Protein AF-M1PLD5-F1 (afdb_monomer_lite)

Secondary structure (DSSP, 8-state):
-EEEEEEEEETTEEEEEEEETTTTEEEEEEEEEP-HHHHHHHHTTS--

Foldseek 3Di:
DWDWDWADPDLFKIWIWIQDPVVRDIGTDDMGGHDPVSNVVVCVVPDD

Organism: Desulfocapsa sulfexigens (strain DSM 10523 / SB164P1) (NCBI:txid1167006)

Structure (mmCIF, N/CA/C/O backbone):
data_AF-M1PLD5-F1
#
_entry.id   AF-M1PLD5-F1
#
loop_
_atom_site.group_PDB
_atom_site.id
_atom_site.type_symbol
_atom_site.label_atom_id
_atom_site.label_alt_id
_atom_site.label_comp_id
_atom_site.label_asym_id
_atom_site.label_entity_id
_atom_site.label_seq_id
_atom_site.pdbx_PDB_ins_code
_atom_site.Cartn_x
_atom_site.Cartn_y
_atom_site.Cartn_z
_atom_site.occupancy
_atom_site.B_iso_or_equiv
_atom_site.auth_seq_id
_atom_site.auth_comp_id
_atom_site.auth_asym_id
_atom_site.auth_atom_id
_atom_site.pdbx_PDB_model_num
ATOM 1 N N . MET A 1 1 ? -5.839 5.413 15.564 1.00 67.62 1 MET A N 1
ATOM 2 C CA . MET A 1 1 ? -4.825 6.357 15.053 1.00 67.62 1 MET A CA 1
ATOM 3 C C . MET A 1 1 ? -4.772 6.116 13.560 1.00 67.62 1 MET A C 1
ATOM 5 O O . MET A 1 1 ? -4.709 4.953 13.184 1.00 67.62 1 MET A O 1
ATOM 9 N N . ASP A 1 2 ? -4.906 7.148 12.731 1.0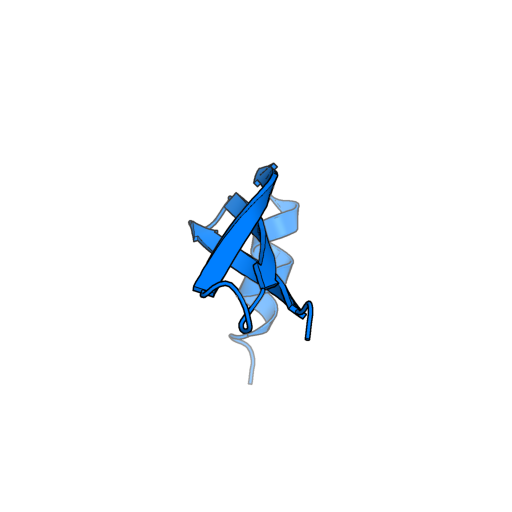0 75.12 2 ASP A N 1
ATOM 10 C CA . ASP A 1 2 ? -4.966 6.943 11.281 1.00 75.12 2 ASP A CA 1
ATOM 11 C C . ASP A 1 2 ? -3.551 6.794 10.720 1.00 75.12 2 ASP A C 1
ATOM 13 O O . ASP A 1 2 ? -2.759 7.739 10.728 1.00 75.12 2 ASP A O 1
ATOM 17 N N . GLY A 1 3 ? -3.219 5.581 10.285 1.00 88.44 3 GLY A N 1
ATOM 18 C CA . GLY A 1 3 ? -1.913 5.252 9.722 1.00 88.44 3 GLY A CA 1
ATOM 19 C C . GLY A 1 3 ? -1.939 5.316 8.200 1.00 88.44 3 GLY A C 1
ATOM 20 O O . GLY A 1 3 ? -2.682 4.564 7.571 1.00 88.44 3 GLY A O 1
ATOM 21 N N . LEU A 1 4 ? -1.118 6.181 7.597 1.00 89.69 4 LEU A N 1
ATOM 22 C CA . LEU A 1 4 ? -0.878 6.149 6.153 1.00 89.69 4 LEU A CA 1
ATOM 23 C C . LEU A 1 4 ? 0.102 5.017 5.828 1.00 89.69 4 LEU A C 1
ATOM 25 O O . LEU A 1 4 ? 1.231 5.003 6.316 1.00 89.69 4 LEU A O 1
ATOM 29 N N . GLY A 1 5 ? -0.338 4.087 4.988 1.00 87.38 5 GLY A N 1
ATOM 30 C 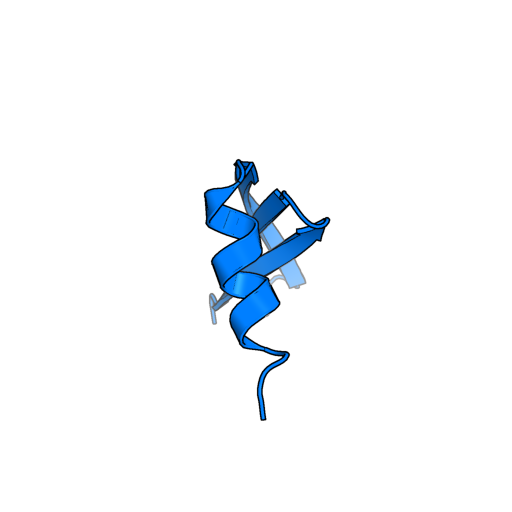CA . GLY A 1 5 ? 0.432 2.940 4.534 1.00 87.38 5 GLY A CA 1
ATOM 31 C C . GLY A 1 5 ? 0.639 2.950 3.025 1.00 87.38 5 GLY A C 1
ATOM 32 O O . GLY A 1 5 ? -0.201 3.422 2.256 1.00 87.38 5 GLY A O 1
ATOM 33 N N . ILE A 1 6 ? 1.775 2.397 2.608 1.00 89.44 6 ILE A N 1
ATOM 34 C CA . ILE A 1 6 ? 2.111 2.134 1.212 1.00 89.44 6 ILE A CA 1
ATOM 35 C C . ILE A 1 6 ? 2.418 0.640 1.093 1.00 89.44 6 ILE A C 1
ATOM 37 O O . ILE A 1 6 ? 3.209 0.112 1.875 1.00 89.44 6 ILE A O 1
ATOM 41 N N . TYR A 1 7 ? 1.797 -0.045 0.134 1.00 87.56 7 TYR A N 1
ATOM 42 C CA . TYR A 1 7 ? 1.982 -1.481 -0.086 1.00 87.56 7 TYR A CA 1
ATOM 43 C C . TYR A 1 7 ? 2.219 -1.782 -1.563 1.00 87.56 7 TYR A C 1
ATOM 45 O O . TYR A 1 7 ? 1.475 -1.319 -2.425 1.00 87.56 7 TYR A O 1
ATOM 53 N N . ALA A 1 8 ? 3.257 -2.564 -1.850 1.00 87.56 8 ALA A N 1
ATOM 54 C CA . ALA A 1 8 ? 3.546 -3.035 -3.197 1.00 87.56 8 ALA A CA 1
ATOM 55 C C . ALA A 1 8 ? 2.563 -4.151 -3.568 1.00 87.56 8 ALA A C 1
ATOM 57 O O . ALA A 1 8 ? 2.569 -5.205 -2.937 1.00 87.56 8 ALA A O 1
ATOM 58 N N . LEU A 1 9 ? 1.716 -3.906 -4.568 1.00 85.19 9 LEU A N 1
ATOM 59 C CA . LEU A 1 9 ? 0.784 -4.905 -5.093 1.00 85.19 9 LEU A CA 1
ATOM 60 C C . LEU A 1 9 ? 1.497 -5.865 -6.052 1.00 85.19 9 LEU A C 1
ATOM 62 O O . LEU A 1 9 ? 1.267 -7.071 -5.995 1.00 85.19 9 LEU A O 1
ATOM 66 N N . ASP A 1 10 ? 2.368 -5.326 -6.907 1.00 82.75 10 ASP A N 1
ATOM 67 C CA . ASP A 1 10 ? 3.222 -6.076 -7.830 1.00 82.75 10 ASP A CA 1
ATOM 68 C C . ASP A 1 10 ? 4.515 -5.289 -8.139 1.00 82.75 10 ASP A C 1
ATOM 70 O O . ASP A 1 10 ? 4.798 -4.265 -7.513 1.00 82.75 10 ASP A O 1
ATOM 74 N N . ASN A 1 11 ? 5.329 -5.769 -9.087 1.00 76.94 11 ASN A N 1
ATOM 75 C CA . ASN A 1 11 ? 6.607 -5.143 -9.452 1.00 76.94 11 ASN A CA 1
ATOM 76 C C . ASN A 1 11 ? 6.474 -3.754 -10.104 1.00 76.94 11 ASN A C 1
ATOM 78 O O . ASN A 1 11 ? 7.475 -3.065 -10.289 1.00 76.94 11 ASN A O 1
ATOM 82 N N . LYS A 1 12 ? 5.258 -3.349 -10.466 1.00 82.19 12 LYS A N 1
ATOM 83 C CA . LYS A 1 12 ? 4.930 -2.102 -11.159 1.00 82.19 12 LYS A CA 1
ATOM 84 C C . LYS A 1 12 ? 3.751 -1.371 -10.527 1.00 82.19 12 LYS A C 1
ATOM 86 O O . LYS A 1 12 ? 3.338 -0.353 -11.069 1.00 82.19 12 LYS A O 1
ATOM 91 N N . ALA A 1 13 ? 3.201 -1.832 -9.409 1.00 84.88 13 ALA A N 1
ATOM 92 C CA . ALA A 1 13 ? 2.023 -1.233 -8.801 1.00 84.88 13 ALA A CA 1
ATOM 93 C C . ALA A 1 13 ? 2.162 -1.113 -7.287 1.00 84.88 13 ALA A C 1
ATOM 95 O O . ALA A 1 13 ? 2.521 -2.058 -6.581 1.00 84.88 13 ALA A O 1
ATOM 96 N N . VAL A 1 14 ? 1.812 0.063 -6.776 1.00 88.31 14 VAL A N 1
ATOM 97 C CA . VAL A 1 14 ? 1.848 0.379 -5.351 1.00 88.31 14 VAL A CA 1
ATOM 98 C C . VAL A 1 14 ? 0.532 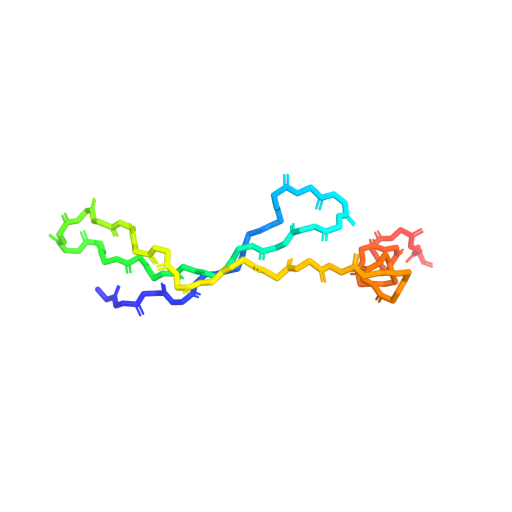1.029 -4.940 1.00 88.31 14 VAL A C 1
ATOM 100 O O . VAL A 1 14 ? 0.067 1.976 -5.572 1.00 88.31 14 VAL A O 1
ATOM 103 N N . ALA A 1 15 ? -0.066 0.539 -3.858 1.00 91.06 15 ALA A N 1
ATOM 104 C CA . ALA A 1 15 ? -1.278 1.091 -3.273 1.00 91.06 15 ALA A CA 1
ATOM 105 C C . ALA A 1 15 ? -0.953 1.979 -2.071 1.00 91.06 15 ALA A C 1
ATOM 107 O O . ALA A 1 15 ? -0.193 1.583 -1.185 1.00 91.06 15 ALA A O 1
ATOM 108 N N . ALA A 1 16 ? -1.584 3.149 -2.015 1.00 92.62 16 ALA A N 1
ATOM 109 C CA . ALA A 1 16 ? -1.646 3.973 -0.816 1.00 92.62 16 ALA A CA 1
ATOM 110 C C . ALA A 1 16 ? -2.995 3.765 -0.124 1.00 92.62 16 ALA A C 1
ATOM 112 O O . ALA A 1 16 ? -4.052 3.807 -0.764 1.00 92.62 16 ALA A O 1
ATOM 113 N N . PHE A 1 17 ? -2.965 3.562 1.187 1.00 94.50 17 PHE A N 1
ATOM 114 C CA . PHE A 1 17 ? -4.155 3.300 1.987 1.00 94.50 17 PHE A CA 1
ATOM 115 C C . PHE A 1 17 ? -4.027 3.907 3.377 1.00 94.50 17 PHE A C 1
ATOM 117 O O . PHE A 1 17 ? -2.931 4.177 3.864 1.00 94.50 17 PHE A O 1
ATOM 124 N N . LEU A 1 18 ? -5.170 4.115 4.012 1.00 95.19 18 LEU A N 1
ATOM 125 C CA . LEU A 1 18 ? -5.266 4.585 5.382 1.00 95.19 18 LEU A CA 1
ATOM 126 C C . LEU A 1 18 ? -5.842 3.468 6.248 1.00 95.19 18 LEU A C 1
ATOM 128 O O . LEU A 1 18 ? -6.873 2.888 5.899 1.00 95.19 18 LEU A O 1
ATOM 132 N N . VAL A 1 19 ? -5.167 3.160 7.350 1.00 94.06 19 VAL A N 1
ATOM 133 C CA . VAL A 1 19 ? -5.629 2.198 8.353 1.00 94.06 19 VAL A CA 1
ATOM 134 C C . VAL A 1 19 ? -6.243 2.975 9.502 1.00 94.06 19 VAL A C 1
ATOM 136 O O . VAL A 1 19 ? -5.543 3.745 10.161 1.00 94.06 19 VAL A O 1
ATOM 139 N N . ASN A 1 20 ? -7.527 2.744 9.755 1.00 93.12 20 ASN A N 1
ATOM 140 C CA . ASN A 1 20 ? -8.174 3.179 10.981 1.00 93.12 20 ASN A CA 1
AT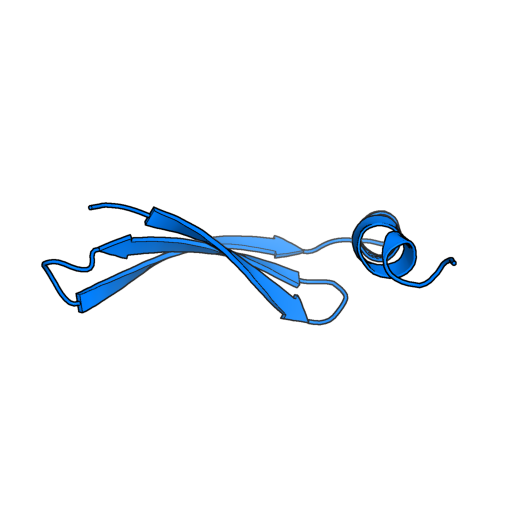OM 141 C C . ASN A 1 20 ? -8.339 1.967 11.904 1.00 93.12 20 ASN A C 1
ATOM 143 O O . ASN A 1 20 ? -9.258 1.163 11.756 1.00 93.12 20 ASN A O 1
ATOM 147 N N . GLU A 1 21 ? -7.438 1.841 12.875 1.00 90.06 21 GLU A N 1
ATOM 148 C CA . GLU A 1 21 ? -7.450 0.732 13.838 1.00 90.06 21 GLU A CA 1
ATOM 149 C C . GLU A 1 21 ? -8.657 0.761 14.783 1.00 90.06 21 GLU A C 1
ATOM 151 O O . GLU A 1 21 ? -9.074 -0.287 15.267 1.00 90.06 21 GLU A O 1
ATOM 156 N N . ALA A 1 22 ? -9.234 1.938 15.046 1.00 92.94 22 ALA A N 1
ATOM 157 C CA . ALA A 1 22 ? -10.385 2.059 15.942 1.00 92.94 22 ALA A CA 1
ATOM 158 C C . ALA A 1 22 ? -11.655 1.476 15.310 1.00 92.94 22 ALA A C 1
ATOM 160 O O . ALA A 1 22 ? -12.491 0.903 16.003 1.00 92.94 22 ALA A O 1
ATOM 161 N N . GLU A 1 23 ? -11.777 1.605 13.990 1.00 94.88 23 GLU A N 1
ATOM 162 C CA . GLU A 1 23 ? -12.914 1.099 13.220 1.00 94.88 23 GLU A CA 1
ATOM 163 C C . GLU A 1 23 ? -12.604 -0.230 12.517 1.00 94.88 23 GLU A C 1
ATOM 165 O O . GLU A 1 23 ? -13.489 -0.812 11.893 1.00 94.88 23 GLU A O 1
ATOM 170 N N . LEU A 1 24 ? -11.360 -0.717 12.616 1.00 91.06 24 LEU A N 1
ATOM 171 C CA . LEU A 1 24 ? -10.845 -1.879 11.884 1.00 91.06 24 LEU A CA 1
ATOM 172 C C . LEU A 1 24 ? -11.094 -1.773 10.370 1.00 91.06 24 LEU A C 1
ATOM 174 O O . LEU A 1 24 ? -11.402 -2.760 9.699 1.00 91.06 24 LEU A O 1
ATOM 178 N N . THR A 1 25 ? -10.959 -0.563 9.822 1.00 94.69 25 THR A N 1
ATOM 179 C CA . THR A 1 25 ? -11.171 -0.293 8.399 1.00 94.69 25 THR A CA 1
ATOM 180 C C . THR A 1 25 ? -9.867 0.049 7.690 1.00 94.69 25 THR A C 1
ATOM 182 O O . THR A 1 25 ? -8.961 0.681 8.238 1.00 94.69 25 THR A O 1
ATOM 185 N N . VAL A 1 26 ? -9.785 -0.369 6.426 1.00 92.69 26 VAL A N 1
ATOM 186 C CA . VAL A 1 26 ? -8.728 0.037 5.499 1.00 92.69 26 VAL A CA 1
ATOM 187 C C . VAL A 1 26 ? -9.376 0.778 4.345 1.00 92.69 26 VAL A C 1
ATOM 189 O O . VAL A 1 26 ? -10.217 0.227 3.633 1.00 92.69 26 VAL A O 1
ATOM 192 N N . ARG A 1 27 ? -8.975 2.032 4.142 1.00 94.44 27 ARG A N 1
ATOM 193 C CA . ARG A 1 27 ? -9.459 2.854 3.036 1.00 94.44 27 ARG A CA 1
ATOM 194 C C . ARG A 1 27 ? -8.377 2.990 1.978 1.00 94.44 27 ARG A C 1
ATOM 196 O O . ARG A 1 27 ? -7.350 3.617 2.219 1.00 94.44 27 ARG A O 1
ATOM 203 N N . GLY A 1 28 ? -8.630 2.440 0.793 1.00 90.31 28 GLY A N 1
ATOM 204 C CA . GLY A 1 28 ? -7.793 2.686 -0.378 1.00 90.31 28 GLY A CA 1
ATOM 205 C C . GLY A 1 28 ? -7.888 4.150 -0.801 1.00 90.31 28 GLY A C 1
ATOM 206 O O . GLY A 1 28 ? -8.991 4.678 -0.955 1.00 90.31 28 GLY A O 1
ATOM 207 N N . LEU A 1 29 ? -6.740 4.806 -0.962 1.00 90.25 29 LEU A N 1
ATOM 208 C CA . LEU A 1 29 ? -6.667 6.187 -1.436 1.00 90.25 29 LEU A CA 1
ATOM 209 C C . LEU A 1 29 ? -6.387 6.221 -2.935 1.00 90.25 29 LEU A C 1
ATOM 211 O O . LEU A 1 29 ? -7.105 6.885 -3.679 1.00 90.25 29 LEU A O 1
ATOM 215 N N . ASN A 1 30 ? -5.345 5.511 -3.376 1.00 89.12 30 ASN A N 1
ATOM 216 C CA . ASN A 1 30 ? -4.972 5.445 -4.784 1.00 89.12 30 ASN A CA 1
ATOM 217 C C . ASN A 1 30 ? -4.098 4.218 -5.085 1.00 89.12 30 ASN A C 1
ATOM 219 O O . ASN A 1 30 ? -3.465 3.662 -4.183 1.00 89.12 30 ASN A O 1
ATOM 223 N N . VAL A 1 31 ? -4.039 3.840 -6.361 1.00 88.12 31 VAL A N 1
ATOM 224 C CA . VAL A 1 31 ? -3.103 2.846 -6.892 1.00 88.12 31 VAL A CA 1
ATOM 225 C C . VAL A 1 31 ? -2.242 3.529 -7.943 1.00 88.12 31 VAL A C 1
ATOM 227 O O . VAL A 1 31 ? -2.744 4.038 -8.944 1.00 88.12 31 VAL A O 1
ATOM 230 N N . PHE A 1 32 ? -0.939 3.548 -7.700 1.00 84.25 32 PHE A N 1
ATOM 231 C CA . PHE A 1 32 ? 0.048 4.114 -8.604 1.00 84.25 32 PHE A CA 1
ATOM 232 C C . PHE A 1 32 ? 0.672 2.992 -9.421 1.00 84.25 32 PHE A C 1
ATOM 234 O O . PHE A 1 32 ? 1.156 2.012 -8.856 1.00 84.25 32 PHE A O 1
ATOM 241 N N . TYR A 1 33 ? 0.683 3.160 -10.741 1.00 81.00 33 TYR A N 1
ATOM 242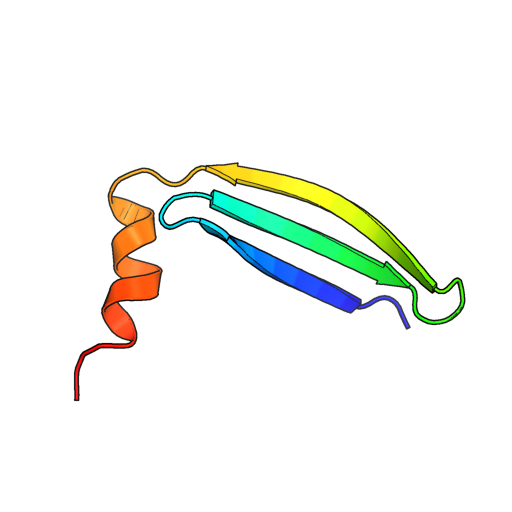 C CA . TYR A 1 33 ? 1.381 2.269 -11.658 1.00 81.00 33 TYR A CA 1
ATOM 243 C C . TYR A 1 33 ? 2.699 2.918 -12.077 1.00 81.00 33 TYR A C 1
ATOM 245 O O . TYR A 1 33 ? 2.727 4.044 -12.575 1.00 81.00 33 TYR A O 1
ATOM 253 N N . GLY A 1 34 ? 3.791 2.210 -11.846 1.00 71.44 34 GLY A N 1
ATOM 254 C CA . GLY A 1 34 ? 5.140 2.590 -12.201 1.00 71.44 34 GLY A CA 1
ATOM 255 C C . GLY A 1 34 ? 5.580 2.010 -13.543 1.00 71.44 34 GLY A C 1
ATOM 256 O O . GLY A 1 34 ? 5.424 0.820 -13.810 1.00 71.44 34 GLY A O 1
ATOM 257 N N . GLY A 1 35 ? 6.165 2.863 -14.386 1.00 64.38 35 GLY A N 1
ATOM 258 C CA . GLY A 1 35 ? 7.010 2.438 -15.507 1.00 64.38 35 GLY A CA 1
ATOM 259 C C . GLY A 1 35 ? 8.419 2.056 -15.036 1.00 64.38 35 GLY A C 1
ATOM 260 O O . GLY A 1 35 ? 8.646 1.883 -13.844 1.00 64.38 35 GLY A O 1
ATOM 261 N N . TRP A 1 36 ? 9.378 1.962 -15.963 1.00 55.59 36 TRP A N 1
ATOM 262 C CA . TRP A 1 36 ? 10.763 1.500 -15.728 1.00 55.59 36 TRP A CA 1
ATOM 263 C C . TRP A 1 36 ? 11.462 2.138 -14.500 1.00 55.59 36 TRP A C 1
ATOM 265 O O . TRP A 1 36 ? 12.251 1.475 -13.836 1.00 55.59 36 TRP A O 1
ATOM 275 N N . ASP A 1 37 ? 11.110 3.378 -14.144 1.00 56.81 37 ASP A N 1
ATOM 276 C CA . ASP A 1 37 ? 11.623 4.106 -12.971 1.00 56.81 37 ASP A CA 1
ATOM 277 C C . ASP A 1 37 ? 11.130 3.602 -11.602 1.00 56.81 37 ASP A C 1
ATOM 279 O O . ASP A 1 37 ? 11.696 3.980 -10.585 1.00 56.81 37 ASP A O 1
ATOM 283 N N . TYR A 1 38 ? 10.097 2.761 -11.520 1.00 58.66 38 TYR A N 1
ATOM 284 C CA . TYR A 1 38 ? 9.682 2.176 -10.234 1.00 58.66 38 TYR A CA 1
ATOM 285 C C . TYR A 1 38 ? 10.502 0.940 -9.861 1.00 58.66 38 TYR A C 1
ATOM 287 O O . TYR A 1 38 ? 10.673 0.666 -8.674 1.00 58.66 38 TYR A O 1
ATOM 295 N N . GLU A 1 39 ? 11.058 0.222 -10.844 1.00 54.91 39 GLU A N 1
ATOM 296 C CA . GLU A 1 39 ? 11.929 -0.924 -10.560 1.00 54.91 39 GLU A CA 1
ATOM 297 C C . GLU A 1 39 ? 13.203 -0.489 -9.820 1.00 54.91 39 GLU A C 1
ATOM 299 O O . GLU A 1 39 ? 13.684 -1.223 -8.961 1.00 54.91 39 GLU A O 1
ATOM 304 N N . THR A 1 40 ? 13.692 0.740 -10.028 1.00 56.19 40 THR A N 1
ATOM 305 C CA . THR A 1 40 ? 14.880 1.271 -9.329 1.00 56.19 40 THR A CA 1
ATOM 306 C C . THR A 1 40 ? 14.664 1.483 -7.822 1.00 56.19 40 THR A C 1
ATOM 308 O O . THR A 1 40 ? 15.622 1.391 -7.045 1.00 56.19 40 THR A O 1
ATOM 311 N N . LEU A 1 41 ? 13.418 1.687 -7.371 1.00 56.28 41 LEU A N 1
ATOM 312 C CA . LEU A 1 41 ? 13.061 1.769 -5.944 1.00 56.28 41 LEU A CA 1
ATOM 313 C C . LEU A 1 41 ? 13.063 0.398 -5.246 1.00 56.28 41 LEU A C 1
ATOM 315 O O . LEU A 1 41 ? 13.192 0.332 -4.021 1.00 56.28 41 LEU A O 1
ATOM 319 N N . PHE A 1 42 ? 12.925 -0.694 -6.003 1.00 56.91 42 PHE A N 1
ATOM 320 C CA . PHE A 1 42 ? 12.958 -2.064 -5.478 1.00 56.91 42 PHE A CA 1
ATOM 321 C C . PHE A 1 42 ? 14.309 -2.757 -5.713 1.00 56.91 42 PHE A C 1
ATOM 323 O O . PHE A 1 42 ? 14.733 -3.547 -4.869 1.00 56.91 42 PHE A O 1
ATOM 330 N N . ASP A 1 43 ? 15.027 -2.411 -6.784 1.00 51.12 43 ASP A N 1
ATOM 331 C CA . ASP A 1 43 ? 16.366 -2.929 -7.107 1.00 51.12 43 ASP A CA 1
ATOM 332 C C . ASP A 1 43 ? 17.448 -2.427 -6.128 1.00 51.12 43 ASP A C 1
ATOM 334 O O . ASP A 1 43 ? 18.425 -3.112 -5.824 1.00 51.12 43 ASP A O 1
ATOM 338 N N . SER A 1 44 ? 17.228 -1.270 -5.500 1.00 52.34 44 SER A N 1
ATOM 339 C CA . SER A 1 4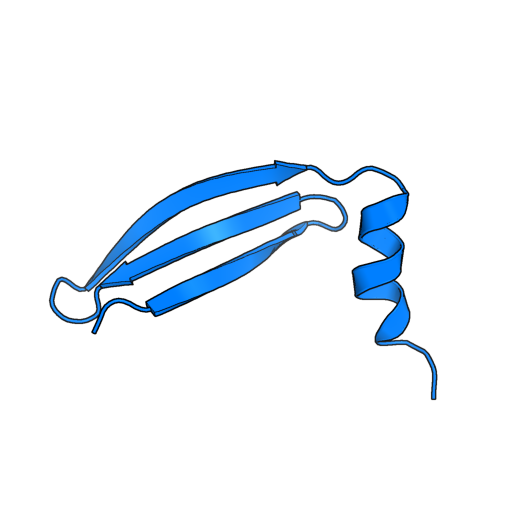4 ? 18.129 -0.732 -4.471 1.00 52.34 44 SER A CA 1
ATOM 340 C C . SER A 1 44 ? 18.112 -1.510 -3.143 1.00 52.34 44 SER A C 1
ATOM 342 O O . SER A 1 44 ? 18.940 -1.239 -2.274 1.00 52.34 44 SER A O 1
ATOM 344 N N . ARG A 1 45 ? 17.251 -2.530 -2.983 1.00 52.53 45 ARG A N 1
ATOM 345 C CA . ARG A 1 45 ? 17.334 -3.492 -1.862 1.00 52.53 45 ARG A CA 1
ATOM 346 C C . ARG A 1 45 ? 18.204 -4.722 -2.153 1.00 52.53 45 ARG A C 1
ATOM 348 O O . ARG A 1 45 ? 18.325 -5.579 -1.281 1.00 52.53 45 ARG A O 1
ATOM 355 N N . HIS A 1 46 ? 18.819 -4.808 -3.335 1.00 45.91 46 HIS A N 1
ATOM 356 C CA . HIS A 1 46 ? 19.636 -5.950 -3.763 1.00 45.91 46 HIS A CA 1
ATOM 357 C C . HIS A 1 46 ? 21.101 -5.601 -4.078 1.00 45.91 46 HIS A C 1
ATOM 359 O O . HIS A 1 46 ? 21.761 -6.307 -4.841 1.00 45.91 46 HIS A O 1
ATOM 365 N N . ARG A 1 47 ? 21.668 -4.563 -3.452 1.00 37.53 47 ARG A N 1
ATOM 366 C CA . ARG A 1 47 ? 23.128 -4.380 -3.428 1.00 37.53 47 ARG A CA 1
ATOM 367 C C . ARG A 1 47 ? 23.654 -4.263 -2.001 1.00 37.53 47 ARG A C 1
ATOM 369 O O . ARG A 1 47 ? 23.305 -3.331 -1.285 1.00 37.53 47 ARG A O 1
ATOM 376 N N . TYR A 1 48 ? 24.453 -5.271 -1.644 1.00 42.38 48 TYR A N 1
ATOM 377 C CA . TYR A 1 48 ? 25.478 -5.237 -0.600 1.00 42.38 48 TYR A CA 1
ATOM 378 C C . TYR A 1 48 ? 26.376 -4.005 -0.735 1.00 42.38 48 TYR A C 1
ATOM 380 O O . TYR A 1 48 ? 26.664 -3.624 -1.896 1.00 42.38 48 TYR A O 1
#

Radius of gyration: 13.37 Å; chains: 1; bounding box: 38×13×32 Å

pLDDT: mean 77.51, std 17.11, range [37.53, 95.19]

Sequence (48 aa):
MDGLGIYALDNKAVAAFLVNEAELTVRGLNVFYGGWDYETLFDSRHRY